Protein AF-A0A0Q9NDQ4-F1 (afdb_monomer_lite)

Structure (mmCIF, N/CA/C/O backbone):
data_AF-A0A0Q9NDQ4-F1
#
_entry.id   AF-A0A0Q9NDQ4-F1
#
loop_
_atom_site.group_PDB
_atom_site.id
_atom_site.type_symbol
_atom_site.label_atom_id
_atom_site.label_alt_id
_atom_site.label_comp_id
_atom_site.label_asym_id
_atom_site.label_entity_id
_atom_site.label_seq_id
_atom_site.pdbx_PDB_ins_code
_atom_site.Cartn_x
_atom_site.Cartn_y
_atom_site.Cartn_z
_atom_site.occupancy
_atom_site.B_iso_or_equiv
_atom_site.auth_seq_id
_atom_site.auth_comp_id
_atom_site.auth_asym_id
_atom_site.auth_atom_id
_atom_site.pdbx_PDB_model_num
ATOM 1 N N . MET A 1 1 ? 34.870 5.419 -23.653 1.00 60.09 1 MET A N 1
ATOM 2 C CA . MET A 1 1 ? 33.813 4.470 -23.233 1.00 60.09 1 MET A CA 1
ATOM 3 C C . MET A 1 1 ? 32.774 5.276 -22.463 1.00 60.09 1 MET A C 1
ATOM 5 O O . MET A 1 1 ? 33.198 6.133 -21.699 1.00 60.09 1 MET A O 1
ATOM 9 N N . ALA A 1 2 ? 31.473 5.084 -22.693 1.00 81.62 2 ALA A N 1
ATOM 10 C CA . ALA A 1 2 ? 30.415 5.832 -22.001 1.00 81.62 2 ALA A CA 1
ATOM 11 C C . ALA A 1 2 ? 29.250 4.900 -21.633 1.00 81.62 2 ALA A C 1
ATOM 13 O O . ALA A 1 2 ? 28.860 4.068 -22.451 1.00 81.62 2 ALA A O 1
ATOM 14 N N . THR A 1 3 ? 28.704 5.059 -20.424 1.00 86.31 3 THR A N 1
ATOM 15 C CA . THR A 1 3 ? 27.622 4.230 -19.868 1.00 86.31 3 THR A CA 1
ATOM 16 C C . THR A 1 3 ? 26.434 5.117 -19.502 1.00 86.31 3 THR A C 1
ATOM 18 O O . THR A 1 3 ? 26.620 6.162 -18.881 1.00 86.31 3 THR A O 1
ATOM 21 N N . ARG A 1 4 ? 25.214 4.697 -19.859 1.00 87.00 4 ARG A N 1
ATOM 22 C CA . ARG A 1 4 ? 23.952 5.328 -19.441 1.00 87.00 4 ARG A CA 1
ATOM 23 C C . ARG A 1 4 ? 23.196 4.366 -18.526 1.00 87.00 4 ARG A C 1
ATOM 25 O O . ARG A 1 4 ? 22.980 3.223 -18.911 1.00 87.00 4 ARG A O 1
ATOM 32 N N . ILE A 1 5 ? 22.785 4.841 -17.353 1.00 90.25 5 ILE A N 1
ATOM 33 C CA . ILE A 1 5 ? 21.934 4.108 -16.404 1.00 90.25 5 ILE A CA 1
ATOM 34 C C . ILE A 1 5 ? 20.546 4.760 -16.437 1.00 90.25 5 ILE A C 1
ATOM 36 O O . ILE A 1 5 ? 20.447 5.984 -16.355 1.00 90.25 5 ILE A O 1
ATOM 40 N N . ILE A 1 6 ? 19.492 3.959 -16.602 1.00 87.62 6 ILE A N 1
ATOM 41 C CA . ILE A 1 6 ? 18.089 4.396 -16.553 1.00 87.62 6 ILE A CA 1
ATOM 42 C C . ILE A 1 6 ? 17.444 3.683 -15.364 1.00 87.62 6 ILE A C 1
ATOM 44 O O . ILE A 1 6 ? 17.587 2.471 -15.237 1.00 87.62 6 ILE A O 1
ATOM 48 N N . SER A 1 7 ? 16.782 4.447 -14.495 1.00 87.38 7 SER A N 1
ATOM 49 C CA . SER A 1 7 ? 16.050 3.945 -13.331 1.00 87.38 7 SER A CA 1
ATOM 50 C C . SER A 1 7 ? 14.564 4.211 -13.541 1.00 87.38 7 SER A C 1
ATOM 52 O O . SER A 1 7 ? 14.197 5.338 -13.871 1.00 87.38 7 SER A O 1
ATOM 54 N N . THR A 1 8 ? 13.733 3.195 -13.336 1.00 91.38 8 THR A N 1
ATOM 55 C CA . THR A 1 8 ? 12.268 3.249 -13.472 1.00 91.38 8 THR A CA 1
ATOM 56 C C . THR A 1 8 ? 11.623 2.571 -12.274 1.00 91.38 8 THR A C 1
ATOM 58 O O . THR A 1 8 ? 12.148 1.568 -11.792 1.00 91.38 8 THR A O 1
ATOM 61 N N . LEU A 1 9 ? 10.506 3.128 -11.805 1.00 94.56 9 LEU A N 1
ATOM 62 C CA . LEU A 1 9 ? 9.666 2.502 -10.789 1.00 94.56 9 LEU A CA 1
ATOM 63 C C . LEU A 1 9 ? 8.767 1.470 -11.474 1.00 94.56 9 LEU A C 1
ATOM 65 O O . LEU A 1 9 ? 8.191 1.756 -12.526 1.00 94.56 9 LEU A O 1
ATOM 69 N N . VAL A 1 10 ? 8.681 0.273 -10.905 1.00 97.88 10 VAL A N 1
ATOM 70 C CA . VAL A 1 10 ? 7.986 -0.868 -11.508 1.00 97.88 10 VAL A CA 1
ATOM 71 C C . VAL A 1 10 ? 6.895 -1.340 -10.558 1.00 97.88 10 VAL A C 1
ATOM 73 O O . VAL A 1 10 ? 7.121 -1.395 -9.357 1.00 97.88 10 VAL A O 1
ATOM 76 N N . ASP A 1 11 ? 5.721 -1.645 -11.100 1.00 98.25 11 ASP A N 1
ATOM 77 C CA . ASP A 1 11 ? 4.588 -2.192 -10.361 1.00 98.25 11 ASP A CA 1
ATOM 78 C C . ASP A 1 11 ? 4.897 -3.629 -9.924 1.00 98.25 11 ASP A C 1
ATOM 80 O O . ASP A 1 11 ? 5.181 -4.499 -10.752 1.00 98.25 11 ASP A O 1
ATOM 84 N N . ASP A 1 12 ? 4.844 -3.876 -8.617 1.00 98.50 12 ASP A N 1
ATOM 85 C CA . ASP A 1 12 ? 5.191 -5.161 -8.008 1.00 98.50 12 ASP A CA 1
ATOM 86 C C . ASP A 1 12 ? 4.211 -6.294 -8.371 1.00 98.50 12 ASP A C 1
ATOM 88 O O . ASP A 1 12 ? 4.537 -7.471 -8.191 1.00 98.50 12 ASP A O 1
ATOM 92 N N . LEU A 1 13 ? 3.003 -5.978 -8.859 1.00 97.62 13 LEU A N 1
ATOM 93 C CA . LEU A 1 13 ? 1.990 -6.982 -9.197 1.00 97.62 13 LEU A CA 1
ATOM 94 C C . LEU A 1 13 ? 2.155 -7.542 -10.608 1.00 97.62 13 LEU A C 1
ATOM 96 O O . LEU A 1 13 ? 1.951 -8.741 -10.813 1.00 97.62 13 LEU A O 1
ATOM 100 N N . ASP A 1 14 ? 2.475 -6.689 -11.581 1.00 97.31 14 ASP A N 1
ATOM 101 C CA . ASP A 1 14 ? 2.463 -7.062 -13.001 1.00 97.31 14 ASP A CA 1
ATOM 102 C C . ASP A 1 14 ? 3.714 -6.652 -13.791 1.00 97.31 14 ASP A C 1
ATOM 104 O O . ASP A 1 14 ? 3.871 -7.065 -14.943 1.00 97.31 14 ASP A O 1
ATOM 108 N N . GLY A 1 15 ? 4.630 -5.894 -13.186 1.00 96.19 15 GLY A N 1
ATOM 109 C CA . GLY A 1 15 ? 5.853 -5.425 -13.831 1.00 96.19 15 GLY A CA 1
ATOM 110 C C . GLY A 1 15 ? 5.669 -4.216 -14.757 1.00 96.19 15 GLY A C 1
ATOM 111 O O . GLY A 1 15 ? 6.594 -3.894 -15.509 1.00 96.19 15 GLY A O 1
ATOM 112 N N . SER A 1 16 ? 4.502 -3.565 -14.749 1.00 96.25 16 SER A N 1
ATOM 113 C CA . SER A 1 16 ? 4.245 -2.325 -15.492 1.00 96.25 16 SER A CA 1
ATOM 114 C C . SER A 1 16 ? 4.890 -1.100 -14.822 1.00 96.25 16 SER A C 1
ATOM 116 O O . SER A 1 16 ? 5.627 -1.224 -13.848 1.00 96.25 16 SER A O 1
ATOM 118 N N . GLU A 1 17 ? 4.688 0.104 -15.364 1.00 97.19 17 GLU A N 1
ATOM 119 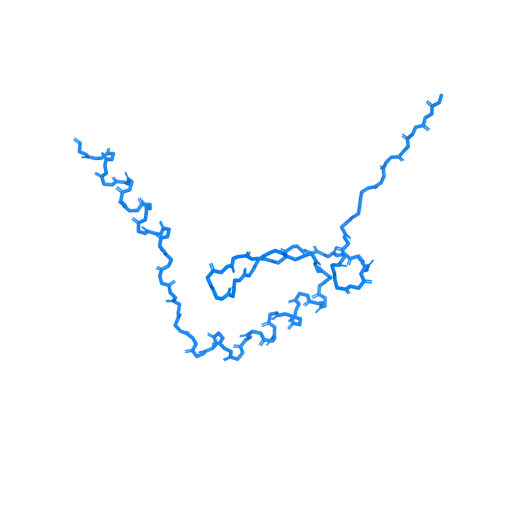C CA . GLU A 1 17 ? 5.214 1.329 -14.748 1.00 97.19 17 GLU A CA 1
ATOM 120 C C . GLU A 1 17 ? 4.408 1.683 -13.490 1.00 97.19 17 GLU A C 1
ATOM 122 O O . GLU A 1 17 ? 3.195 1.910 -13.552 1.00 97.19 17 GLU A O 1
ATOM 127 N N . ALA A 1 18 ? 5.089 1.759 -12.346 1.00 97.75 18 ALA A N 1
ATOM 128 C CA . ALA A 1 18 ? 4.466 2.181 -11.099 1.00 97.75 18 ALA A CA 1
ATOM 129 C C . ALA A 1 18 ? 4.391 3.707 -10.992 1.00 97.75 18 ALA A C 1
ATOM 131 O O . ALA A 1 18 ? 5.266 4.442 -11.453 1.00 97.75 18 ALA A O 1
ATOM 132 N N . ALA A 1 19 ? 3.339 4.177 -10.326 1.00 97.50 19 ALA A N 1
ATOM 133 C CA . ALA A 1 19 ? 3.082 5.589 -10.080 1.00 97.50 19 ALA A CA 1
ATOM 134 C C . ALA A 1 19 ? 3.430 6.007 -8.645 1.00 97.50 19 ALA A C 1
ATOM 136 O O . ALA A 1 19 ? 3.856 7.141 -8.425 1.00 97.50 19 ALA A O 1
ATOM 137 N N . GLU A 1 20 ? 3.227 5.123 -7.664 1.00 97.31 20 GLU A N 1
ATOM 138 C CA . GLU A 1 20 ? 3.443 5.426 -6.249 1.00 97.31 20 GLU A CA 1
ATOM 139 C C . GLU A 1 20 ? 3.737 4.176 -5.409 1.00 97.31 20 GLU A C 1
ATOM 141 O O . GLU A 1 20 ? 3.276 3.079 -5.718 1.00 97.31 20 GLU A O 1
ATOM 146 N N . THR A 1 21 ? 4.450 4.370 -4.299 1.00 98.31 21 THR A N 1
ATOM 147 C CA . THR A 1 21 ? 4.612 3.369 -3.239 1.00 98.31 21 THR A CA 1
ATOM 148 C C . THR A 1 21 ? 3.478 3.509 -2.224 1.00 98.31 21 THR A C 1
ATOM 150 O O . THR A 1 21 ? 3.313 4.563 -1.601 1.00 98.31 21 THR A O 1
ATOM 153 N N . VAL A 1 22 ? 2.706 2.446 -2.000 1.00 97.88 22 VAL A N 1
ATOM 154 C CA . VAL A 1 22 ? 1.618 2.420 -1.016 1.00 97.88 22 VAL A CA 1
ATOM 155 C C . VAL A 1 22 ? 2.062 1.697 0.252 1.00 97.88 22 VAL A C 1
ATOM 157 O O . VAL A 1 22 ? 2.396 0.516 0.230 1.00 97.88 22 VAL A O 1
ATOM 160 N N . GLN A 1 23 ? 2.002 2.393 1.390 1.00 97.88 23 GLN A N 1
ATOM 161 C CA . GLN A 1 23 ? 2.210 1.789 2.707 1.00 97.88 23 GLN A CA 1
ATOM 162 C C . GLN A 1 23 ? 0.885 1.303 3.297 1.00 97.88 23 GLN A C 1
ATOM 164 O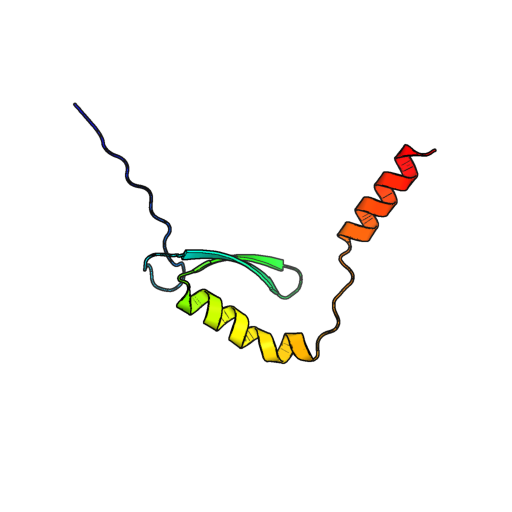 O . GLN A 1 23 ? -0.091 2.055 3.373 1.00 97.88 23 GLN A O 1
ATOM 169 N N . PHE A 1 24 ? 0.857 0.064 3.780 1.00 95.50 24 PHE A N 1
ATOM 170 C CA . PHE A 1 24 ? -0.304 -0.503 4.462 1.00 95.50 24 PHE A CA 1
ATOM 171 C C . PHE A 1 24 ? 0.119 -1.447 5.589 1.00 95.50 24 PHE A C 1
ATOM 173 O O . PHE A 1 24 ? 1.302 -1.703 5.821 1.00 95.50 24 PHE A O 1
ATOM 180 N N . SER A 1 25 ? -0.843 -1.922 6.377 1.00 94.06 25 SER A N 1
ATOM 181 C CA . SER A 1 25 ? -0.558 -2.849 7.472 1.00 94.06 25 SER A CA 1
ATOM 182 C C . SER A 1 25 ? -1.647 -3.897 7.605 1.00 94.06 25 SER A C 1
ATOM 184 O O . SER A 1 25 ? -2.829 -3.591 7.461 1.00 94.06 25 SER A O 1
ATOM 186 N N . LEU A 1 26 ? -1.234 -5.123 7.914 1.00 94.50 26 LEU A N 1
ATOM 187 C CA . LEU A 1 26 ? -2.115 -6.261 8.153 1.00 94.50 26 LEU A CA 1
ATOM 188 C C . LEU A 1 26 ? -1.518 -7.112 9.277 1.00 94.50 26 LEU A C 1
ATOM 190 O O . LEU A 1 26 ? -0.314 -7.369 9.288 1.00 94.50 26 LEU A O 1
ATOM 194 N N . ASP A 1 27 ? -2.342 -7.488 10.255 1.00 93.06 27 ASP A N 1
ATOM 195 C CA . ASP A 1 27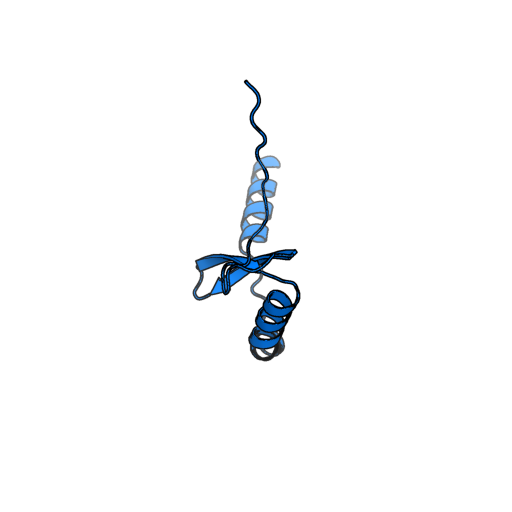 ? -1.937 -8.275 11.431 1.00 93.06 27 ASP A CA 1
ATOM 196 C C . ASP A 1 27 ? -0.735 -7.692 12.198 1.00 93.06 27 ASP A C 1
ATOM 198 O O . ASP A 1 27 ? 0.150 -8.403 12.676 1.00 93.06 27 ASP A O 1
ATOM 202 N N . GLY A 1 28 ? -0.683 -6.359 12.296 1.00 90.19 28 GLY A N 1
ATOM 203 C CA . GLY A 1 28 ? 0.382 -5.634 12.996 1.00 90.19 28 GLY A CA 1
ATOM 204 C C . GLY A 1 28 ? 1.724 -5.596 12.257 1.00 90.19 28 GLY A C 1
ATOM 205 O O . GLY A 1 28 ? 2.697 -5.083 12.807 1.00 90.19 28 GLY A O 1
ATOM 206 N N . ARG A 1 29 ? 1.791 -6.110 11.024 1.00 94.94 29 ARG A N 1
ATOM 207 C CA . ARG A 1 29 ? 2.964 -6.013 10.149 1.00 94.94 29 ARG A CA 1
ATOM 208 C C . ARG A 1 29 ? 2.757 -4.906 9.124 1.00 94.94 29 ARG A C 1
ATOM 210 O O . ARG A 1 29 ? 1.683 -4.817 8.530 1.00 94.94 29 ARG A O 1
ATOM 217 N N . SER A 1 30 ? 3.783 -4.084 8.932 1.00 95.62 30 SER A N 1
ATOM 218 C CA . SER A 1 30 ? 3.808 -3.034 7.914 1.00 95.62 30 SER A CA 1
ATOM 219 C C . SER A 1 30 ? 4.371 -3.570 6.605 1.00 95.62 30 SER A C 1
ATOM 221 O O . SER A 1 30 ? 5.349 -4.318 6.619 1.00 95.62 30 SER A O 1
ATOM 223 N N . TYR A 1 31 ? 3.771 -3.150 5.498 1.00 97.62 31 TYR A N 1
ATOM 224 C CA . TYR A 1 31 ? 4.168 -3.501 4.141 1.00 97.62 31 TYR A CA 1
ATOM 225 C C . TYR A 1 31 ? 4.221 -2.242 3.281 1.00 97.62 31 TYR A C 1
ATOM 227 O O . TYR A 1 31 ? 3.502 -1.270 3.537 1.00 97.62 31 TYR A O 1
ATOM 235 N N . GLU A 1 32 ? 5.056 -2.295 2.255 1.00 98.12 32 GLU A N 1
ATOM 236 C CA . GLU A 1 32 ? 5.142 -1.309 1.183 1.00 98.12 32 GLU A CA 1
ATOM 237 C C . GLU A 1 32 ? 5.022 -2.063 -0.141 1.00 98.12 32 GLU A C 1
ATOM 239 O O . GLU A 1 32 ? 5.436 -3.223 -0.218 1.00 98.12 32 GLU A O 1
ATOM 244 N N . ILE A 1 33 ? 4.410 -1.434 -1.137 1.00 98.31 33 ILE A N 1
ATOM 245 C CA . ILE A 1 33 ? 4.249 -2.000 -2.476 1.00 98.31 33 ILE A CA 1
ATOM 246 C C . ILE A 1 33 ? 4.241 -0.872 -3.507 1.00 98.31 33 ILE A C 1
ATOM 248 O O . ILE A 1 33 ? 3.541 0.126 -3.313 1.00 98.31 33 ILE A O 1
ATOM 252 N N . ASP A 1 34 ? 5.013 -1.017 -4.577 1.00 98.50 34 ASP A N 1
ATOM 253 C CA . ASP A 1 34 ? 5.030 -0.085 -5.702 1.00 98.50 34 ASP A CA 1
ATOM 254 C C . ASP A 1 34 ? 3.920 -0.458 -6.683 1.00 98.50 34 ASP A C 1
ATOM 256 O O . ASP A 1 34 ? 3.839 -1.595 -7.142 1.00 98.50 34 ASP A O 1
ATOM 260 N N . LEU A 1 35 ? 3.027 0.490 -6.980 1.00 98.56 35 LEU A N 1
ATOM 261 C CA . LEU A 1 35 ? 1.824 0.246 -7.775 1.00 98.56 35 LEU A CA 1
ATOM 262 C C . LEU A 1 35 ? 1.597 1.340 -8.819 1.00 98.56 35 LEU A C 1
ATOM 264 O O . LEU A 1 35 ? 1.840 2.529 -8.595 1.00 98.56 35 LEU A O 1
ATOM 268 N N . SER A 1 36 ? 1.042 0.943 -9.958 1.00 98.38 36 SER A N 1
ATOM 269 C CA . SER A 1 36 ? 0.369 1.829 -10.902 1.00 98.38 36 SER A CA 1
ATOM 270 C C . SER A 1 36 ? -0.832 2.504 -10.229 1.00 98.38 36 SER A C 1
ATOM 272 O O . SER A 1 36 ? -1.415 1.981 -9.274 1.00 98.38 36 SER A O 1
ATOM 274 N N . SER A 1 37 ? -1.266 3.658 -10.746 1.00 98.00 37 SER A N 1
ATOM 275 C CA . SER A 1 37 ? -2.412 4.383 -10.170 1.00 98.00 37 SER A CA 1
ATOM 276 C C . SER A 1 37 ? -3.677 3.518 -10.106 1.00 98.00 37 SER A C 1
ATOM 278 O O . SER A 1 37 ? -4.427 3.581 -9.137 1.00 98.00 37 SER A O 1
ATOM 280 N N . THR A 1 38 ? -3.877 2.649 -11.105 1.00 98.25 38 THR A N 1
ATOM 281 C CA . THR A 1 38 ? -5.033 1.744 -11.153 1.00 98.25 38 THR A CA 1
ATOM 282 C C . THR A 1 38 ? -4.973 0.701 -10.038 1.00 98.25 38 THR A C 1
ATOM 284 O O . THR A 1 38 ? -5.967 0.497 -9.340 1.00 98.25 38 THR A O 1
A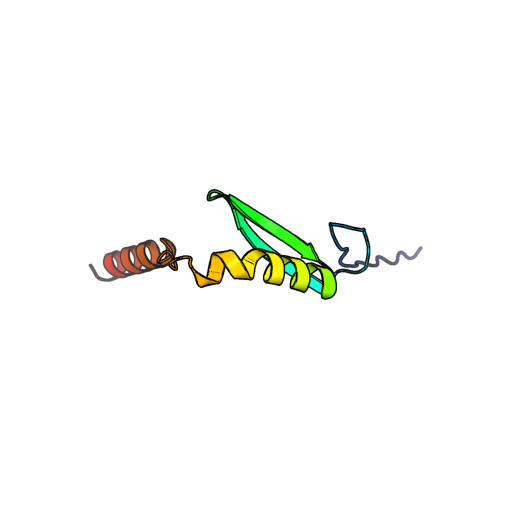TOM 287 N N . HIS A 1 39 ? -3.823 0.054 -9.828 1.00 98.50 39 HIS A N 1
ATOM 288 C CA . HIS A 1 39 ? -3.680 -0.943 -8.765 1.00 98.50 39 HIS A CA 1
ATOM 289 C C . HIS A 1 39 ? -3.704 -0.316 -7.366 1.00 98.50 39 HIS A C 1
ATOM 291 O O . HIS A 1 39 ? -4.303 -0.883 -6.449 1.00 98.50 39 HIS A O 1
ATOM 297 N N . ALA A 1 40 ? -3.136 0.880 -7.198 1.00 98.25 40 ALA A N 1
ATOM 298 C CA . ALA A 1 40 ? -3.221 1.623 -5.944 1.00 98.25 40 ALA A CA 1
ATOM 299 C C . ALA A 1 40 ? -4.683 1.932 -5.568 1.00 98.25 40 ALA A C 1
ATOM 301 O O . ALA A 1 40 ? -5.094 1.740 -4.418 1.00 98.25 40 ALA A O 1
ATOM 302 N N . ASP A 1 41 ? -5.499 2.341 -6.541 1.00 98.38 41 ASP A N 1
ATOM 303 C CA . ASP A 1 41 ? -6.926 2.587 -6.332 1.00 98.38 41 ASP A CA 1
ATOM 304 C C . ASP A 1 41 ? -7.701 1.302 -6.029 1.00 98.38 41 ASP A C 1
ATOM 306 O O . ASP A 1 41 ? -8.551 1.298 -5.135 1.00 98.38 41 ASP A O 1
ATOM 310 N N . GLN A 1 42 ? -7.374 0.190 -6.693 1.00 98.31 42 GLN A N 1
ATOM 311 C CA . GLN A 1 42 ? -7.959 -1.119 -6.389 1.00 98.31 42 GLN A CA 1
ATOM 312 C C . GLN A 1 42 ? -7.658 -1.563 -4.953 1.00 98.31 42 GLN A C 1
ATOM 314 O O . GLN A 1 42 ? -8.569 -2.006 -4.250 1.00 98.31 42 GLN A O 1
ATOM 319 N N . LEU A 1 43 ? -6.416 -1.397 -4.485 1.00 98.12 43 LEU A N 1
ATOM 320 C CA . LEU A 1 43 ? -6.030 -1.707 -3.108 1.00 98.12 43 LEU A CA 1
ATOM 321 C C . LEU A 1 43 ? -6.843 -0.873 -2.106 1.00 98.12 43 LEU A C 1
ATOM 323 O O . LEU A 1 43 ? -7.433 -1.413 -1.166 1.00 98.12 43 LEU A O 1
ATOM 327 N N . ARG A 1 44 ? -6.929 0.446 -2.322 1.00 97.44 44 ARG A N 1
ATOM 328 C CA . ARG A 1 44 ? -7.705 1.358 -1.462 1.00 97.44 44 ARG A CA 1
ATOM 329 C C . ARG A 1 44 ? -9.193 1.011 -1.463 1.00 97.44 44 ARG A C 1
ATOM 331 O O . ARG A 1 44 ? -9.812 0.987 -0.399 1.00 97.44 44 ARG A O 1
ATOM 338 N N . ALA A 1 45 ? -9.758 0.716 -2.632 1.00 98.00 45 ALA A N 1
ATOM 339 C CA . ALA A 1 45 ? -11.155 0.327 -2.781 1.00 98.00 45 ALA A CA 1
ATOM 340 C C . ALA A 1 45 ? -11.457 -1.007 -2.083 1.00 98.00 45 ALA A C 1
ATOM 342 O O . ALA A 1 45 ? -12.473 -1.113 -1.397 1.00 98.00 45 ALA A O 1
ATOM 343 N N . GLY A 1 46 ? -10.562 -1.994 -2.185 1.00 97.88 46 GLY A N 1
ATOM 344 C CA . GLY A 1 46 ? -10.697 -3.287 -1.509 1.00 97.88 46 GLY A CA 1
ATOM 345 C C . GLY A 1 46 ? -10.692 -3.176 0.019 1.00 97.88 46 GLY A C 1
ATOM 346 O O . GLY A 1 46 ? -11.402 -3.915 0.698 1.00 97.88 46 GLY A O 1
ATOM 347 N N . LEU A 1 47 ? -9.950 -2.211 0.573 1.00 96.44 47 LEU A N 1
ATOM 348 C CA . LEU A 1 47 ? -9.904 -1.954 2.017 1.00 96.44 47 LEU A CA 1
ATOM 349 C C . LEU A 1 47 ? -11.075 -1.100 2.529 1.00 96.44 47 LEU A C 1
ATOM 351 O O . LEU A 1 47 ? -11.392 -1.135 3.722 1.00 96.44 47 LEU A O 1
ATOM 355 N N . LEU A 1 48 ? -11.731 -0.339 1.649 1.00 96.25 48 LEU A N 1
ATOM 356 C CA . LEU A 1 48 ? -12.746 0.650 2.014 1.00 96.25 48 LEU A CA 1
ATOM 357 C C . LEU A 1 48 ? -13.902 0.088 2.872 1.00 96.25 48 LEU A C 1
ATOM 359 O O . LEU A 1 48 ? -14.228 0.732 3.873 1.00 96.25 48 LEU A O 1
ATOM 363 N N . PRO A 1 49 ? -14.490 -1.096 2.585 1.00 97.88 49 PRO A N 1
ATOM 364 C CA . PRO A 1 49 ? -15.588 -1.639 3.390 1.00 97.88 49 PRO A CA 1
ATOM 365 C C . PRO A 1 49 ? -15.193 -1.904 4.848 1.00 97.88 49 PRO A C 1
ATOM 367 O O . PRO A 1 49 ? -15.987 -1.694 5.763 1.00 97.88 49 PRO A O 1
ATOM 370 N N . TYR A 1 50 ? -13.947 -2.317 5.081 1.00 95.44 50 TYR A N 1
ATOM 371 C CA . TYR A 1 50 ? -13.429 -2.569 6.424 1.00 95.44 50 TYR A CA 1
ATOM 372 C C . TYR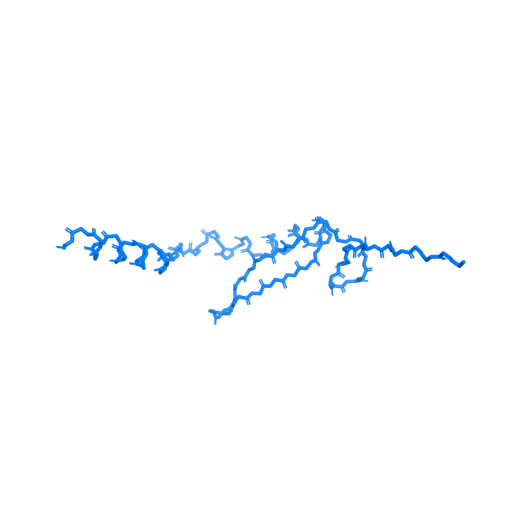 A 1 50 ? -13.136 -1.259 7.153 1.00 95.44 50 TYR A C 1
ATOM 374 O O . TYR A 1 50 ? -13.485 -1.107 8.322 1.00 95.44 50 TYR A O 1
ATOM 382 N N . LEU A 1 51 ? -12.547 -0.284 6.455 1.00 92.94 51 LEU A N 1
ATOM 383 C CA . LEU A 1 51 ? -12.212 1.023 7.021 1.00 92.94 51 LEU A CA 1
ATOM 384 C C . LEU A 1 51 ? -13.449 1.823 7.455 1.00 92.94 51 LEU A C 1
ATOM 386 O O . LEU A 1 51 ? -13.354 2.600 8.402 1.00 92.94 51 LEU A O 1
ATOM 390 N N . GLN A 1 52 ? -14.597 1.629 6.799 1.00 94.94 52 GLN A N 1
ATOM 391 C CA . GLN A 1 52 ? -15.851 2.312 7.144 1.00 94.94 52 GLN A CA 1
ATOM 392 C C . GLN A 1 52 ? -16.406 1.911 8.516 1.00 94.94 52 GLN A C 1
ATOM 394 O O . GLN A 1 52 ? -16.996 2.742 9.203 1.00 94.94 52 GLN A O 1
ATOM 399 N N . VAL A 1 53 ? -16.219 0.651 8.917 1.00 96.75 53 VAL A N 1
ATOM 400 C CA . VAL A 1 53 ? -16.712 0.119 10.200 1.00 96.75 53 VAL A CA 1
ATOM 401 C C . VAL A 1 53 ? -15.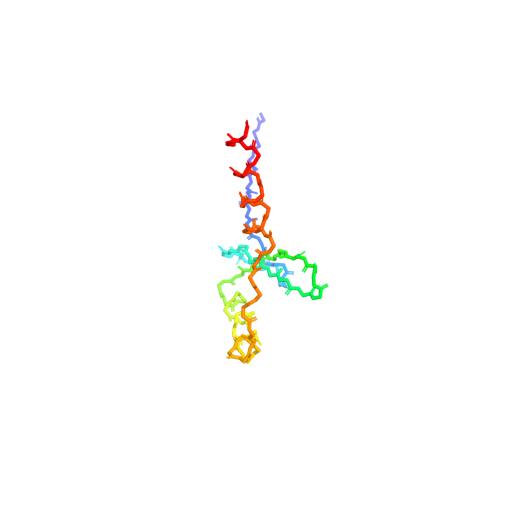612 0.006 11.257 1.00 96.75 53 VAL A C 1
ATOM 403 O O . VAL A 1 53 ? -15.899 -0.120 12.448 1.00 96.75 53 VAL A O 1
ATOM 406 N N . ALA A 1 54 ? -14.345 0.049 10.842 1.00 92.50 54 ALA A N 1
ATOM 407 C CA . ALA A 1 54 ? -13.210 -0.025 11.743 1.00 92.50 54 ALA A CA 1
ATOM 408 C C . ALA A 1 54 ? -13.079 1.242 12.595 1.00 92.50 54 ALA A C 1
ATOM 410 O O . ALA A 1 54 ? -13.255 2.375 12.145 1.00 92.50 54 ALA A O 1
ATOM 411 N N . ARG A 1 55 ? -12.664 1.056 13.849 1.00 90.62 55 ARG A N 1
ATOM 412 C CA . ARG A 1 55 ? -12.211 2.169 14.685 1.00 90.62 55 ARG A CA 1
ATOM 413 C C . ARG A 1 55 ? -10.769 2.515 14.329 1.00 90.62 55 ARG A C 1
ATOM 415 O O . ARG A 1 55 ? -9.924 1.626 14.243 1.00 90.62 55 ARG A O 1
ATOM 422 N N . LYS A 1 56 ? -10.458 3.808 14.210 1.00 83.81 56 LYS A N 1
ATOM 423 C CA . LYS A 1 56 ? -9.057 4.247 14.184 1.00 83.81 56 LYS A CA 1
ATOM 424 C C . LYS A 1 56 ? -8.407 3.878 15.508 1.00 83.81 56 LYS A C 1
ATOM 426 O O . LYS A 1 56 ? -8.799 4.383 16.559 1.00 83.81 56 LYS A O 1
ATOM 431 N N . GLU A 1 57 ? -7.390 3.031 15.455 1.00 81.25 57 GLU A N 1
ATOM 432 C CA . GLU A 1 57 ? -6.520 2.844 16.601 1.00 81.25 57 GLU A CA 1
ATOM 433 C C . GLU A 1 57 ? -5.686 4.118 16.785 1.00 81.25 57 GLU A C 1
ATOM 435 O O . GLU A 1 57 ? -5.042 4.623 15.860 1.00 81.25 57 GLU A O 1
ATOM 440 N N . THR A 1 58 ? -5.737 4.707 17.977 1.00 69.38 58 THR A N 1
ATOM 441 C CA . THR A 1 58 ? -4.888 5.852 18.308 1.00 69.38 58 THR A CA 1
ATOM 442 C C . THR A 1 58 ? -3.438 5.376 18.336 1.00 69.38 58 THR A C 1
ATOM 444 O O . THR A 1 58 ? -2.995 4.819 19.333 1.00 69.38 58 THR A O 1
ATOM 447 N N . SER A 1 59 ? -2.718 5.585 17.230 1.00 61.16 59 SER A N 1
ATOM 448 C CA . SER A 1 59 ? -1.323 5.167 17.049 1.00 61.16 59 SER A CA 1
ATOM 449 C C . SER A 1 59 ? -0.466 5.381 18.304 1.00 61.16 59 SER A C 1
ATOM 451 O O . SER A 1 59 ? -0.366 6.491 18.846 1.00 61.16 59 SER A O 1
ATOM 453 N N . THR A 1 60 ? 0.207 4.309 18.721 1.00 57.50 60 THR A N 1
ATOM 454 C CA . THR A 1 60 ? 1.206 4.229 19.797 1.00 57.50 60 THR A CA 1
ATOM 455 C C . THR A 1 60 ? 2.328 5.262 19.640 1.00 57.50 60 THR A C 1
ATOM 457 O O . THR A 1 60 ? 2.924 5.673 20.638 1.00 57.50 60 THR A O 1
ATOM 460 N N . ILE A 1 61 ? 2.553 5.783 18.427 1.00 59.72 61 ILE A N 1
ATOM 461 C CA . ILE A 1 61 ? 3.513 6.862 18.156 1.00 59.72 61 ILE A CA 1
ATOM 462 C C . ILE A 1 61 ? 3.137 8.136 18.925 1.00 59.72 61 ILE A C 1
ATOM 464 O O . ILE A 1 61 ? 4.004 8.766 19.530 1.00 59.72 61 ILE A O 1
ATOM 468 N N . ARG A 1 62 ? 1.845 8.494 19.036 1.00 55.88 62 ARG A N 1
ATOM 469 C CA . ARG A 1 62 ? 1.444 9.650 19.868 1.00 55.88 62 ARG A CA 1
ATOM 470 C C . ARG A 1 62 ? 1.755 9.429 21.346 1.00 55.88 62 ARG A C 1
ATOM 472 O O . ARG A 1 62 ? 2.023 10.397 22.056 1.00 55.88 62 ARG A O 1
ATOM 479 N N . ARG A 1 63 ? 1.733 8.178 21.815 1.00 56.34 63 ARG A N 1
ATOM 480 C CA . ARG A 1 63 ? 2.083 7.818 23.194 1.00 56.34 63 ARG A CA 1
ATOM 481 C C . ARG A 1 63 ? 3.594 7.926 23.426 1.00 56.34 63 ARG A C 1
ATOM 483 O O . ARG A 1 63 ? 3.983 8.468 24.455 1.00 56.34 63 ARG A O 1
ATOM 490 N N . GLN A 1 64 ? 4.427 7.529 22.461 1.00 60.31 64 GLN A N 1
ATOM 491 C CA . GLN A 1 64 ? 5.886 7.707 22.526 1.00 60.31 64 GLN A CA 1
ATOM 492 C C . GLN A 1 64 ? 6.308 9.182 22.423 1.00 60.31 64 GLN A C 1
ATOM 494 O O . GLN A 1 64 ? 7.090 9.645 23.249 1.00 60.31 64 GLN A O 1
ATOM 499 N N . VAL A 1 65 ? 5.726 9.962 21.504 1.00 63.69 65 VAL A N 1
ATOM 500 C CA . VAL A 1 65 ? 6.016 11.405 21.369 1.00 63.69 65 VAL A CA 1
ATOM 501 C C . VAL A 1 65 ? 5.571 12.189 22.612 1.00 63.69 65 VAL A C 1
ATOM 503 O O . VAL A 1 65 ? 6.267 13.104 23.058 1.00 63.69 65 VAL A O 1
ATOM 506 N N . ARG A 1 66 ? 4.436 11.822 23.228 1.00 60.00 66 ARG A N 1
ATOM 507 C CA . ARG A 1 66 ? 4.001 12.408 24.510 1.00 60.00 66 ARG A CA 1
ATOM 508 C C . ARG A 1 66 ? 4.895 11.995 25.682 1.00 60.00 66 ARG A C 1
ATOM 510 O O . ARG A 1 66 ? 5.152 12.832 26.543 1.00 60.00 66 ARG A O 1
ATOM 517 N N . ALA A 1 67 ? 5.377 10.753 25.715 1.00 61.19 67 ALA A N 1
ATOM 518 C CA . ALA A 1 67 ? 6.307 10.289 26.743 1.00 61.19 67 ALA A CA 1
ATOM 519 C C . ALA A 1 67 ? 7.668 11.002 26.642 1.00 61.19 67 ALA A C 1
ATOM 521 O O . ALA A 1 67 ? 8.149 11.527 27.642 1.00 61.19 67 ALA A O 1
ATOM 522 N N . ALA A 1 68 ? 8.231 11.128 25.437 1.00 64.06 68 ALA A N 1
ATOM 523 C CA . ALA A 1 68 ? 9.497 11.827 25.203 1.00 64.06 68 ALA A CA 1
ATOM 524 C C . ALA A 1 68 ? 9.425 13.320 25.580 1.00 64.06 68 ALA A C 1
ATOM 526 O O . ALA A 1 68 ? 10.325 13.854 26.223 1.00 64.06 68 ALA A O 1
ATOM 527 N N . ARG A 1 69 ? 8.309 13.993 25.267 1.00 67.12 69 ARG A N 1
ATOM 528 C CA . ARG A 1 69 ? 8.083 15.398 25.656 1.00 67.12 69 ARG A CA 1
ATOM 529 C C . ARG A 1 69 ? 7.957 15.622 27.164 1.00 67.12 69 ARG A C 1
ATOM 531 O O . ARG A 1 69 ? 8.191 16.738 27.618 1.00 67.12 69 ARG A O 1
ATOM 538 N N . ARG A 1 70 ? 7.563 14.601 27.930 1.00 66.75 70 ARG A N 1
ATOM 539 C CA . ARG A 1 70 ? 7.451 14.683 29.393 1.00 66.75 70 ARG A CA 1
ATOM 540 C C . ARG A 1 70 ? 8.815 14.573 30.079 1.00 66.75 70 ARG A C 1
ATOM 542 O O . ARG A 1 70 ? 9.000 15.214 31.102 1.00 66.75 70 ARG A O 1
ATOM 549 N N . VAL A 1 71 ? 9.751 13.819 29.501 1.00 69.25 71 VAL A N 1
ATOM 550 C CA . VAL A 1 71 ? 11.120 13.651 30.028 1.00 69.25 71 VAL A CA 1
ATOM 551 C C . VAL A 1 71 ? 11.981 14.897 29.795 1.00 69.25 71 VAL A C 1
ATOM 553 O O . VAL A 1 71 ? 12.795 15.244 30.632 1.00 69.25 71 VAL A O 1
ATOM 556 N N . LEU A 1 72 ? 11.762 15.630 28.699 1.00 70.25 72 LEU A N 1
ATOM 557 C CA . LEU A 1 72 ? 12.510 16.860 28.384 1.00 70.25 72 LEU A CA 1
ATOM 558 C C . LEU A 1 72 ? 12.072 18.102 29.191 1.00 70.25 72 LEU A C 1
ATOM 560 O O . LEU A 1 72 ? 12.595 19.190 28.969 1.00 70.25 72 LEU A O 1
ATOM 564 N N . ARG A 1 73 ? 11.068 17.973 30.067 1.00 68.31 73 ARG A N 1
ATOM 565 C CA . ARG A 1 73 ? 10.519 19.067 30.893 1.00 68.31 73 ARG A CA 1
ATOM 566 C C . ARG A 1 73 ? 10.681 18.842 32.403 1.00 68.31 73 ARG A C 1
ATOM 568 O O . ARG A 1 73 ? 10.154 19.646 33.169 1.00 68.31 73 ARG A O 1
ATOM 575 N N . SER A 1 74 ? 11.360 17.770 32.811 1.00 55.59 74 SER A N 1
ATOM 576 C CA . SER A 1 74 ? 11.779 17.492 34.194 1.00 55.59 74 SER A CA 1
ATOM 577 C C . SER A 1 74 ? 13.273 17.713 34.332 1.00 55.59 74 SER A C 1
ATOM 579 O O . SER A 1 74 ? 13.675 18.306 35.349 1.00 55.59 74 SER A O 1
#

Sequence (74 aa):
MATRIISTLVDDLDGSEAAETVQFSLDGRSYEIDLSSTHADQLRAGLLPYLQVARKETSTIRRQVRAARRVLRS

pLDDT: mean 87.11, std 14.62, range [55.59, 98.56]

Foldseek 3Di:
DDDDDDDFQAFPPPRHGFDDWDWDDDPNDIDITTHHPVVVVVVVVVCVVVVVPDDDDPDCVVVVVVVVVVVVVD

Secondary structure (DSSP, 8-state):
---------B-TTTSSB--EEEEEEETTEEEEEEE-HHHHHHHHHHHHHHHHHSPPP--HHHHHHHHHHHHTT-

Radius of gyration: 19.19 Å; chains: 1; bounding box: 50×27×57 Å